Protein AF-A0A9P4UB13-F1 (afdb_monomer_lite)

Radius of gyration: 17.64 Å; chains: 1; bounding box: 48×30×44 Å

pLDDT: mean 76.9, std 14.65, range [36.72, 93.0]

Structure (mmCIF, N/CA/C/O backbone):
data_AF-A0A9P4UB13-F1
#
_entry.id   AF-A0A9P4UB13-F1
#
loop_
_atom_site.group_PDB
_atom_site.id
_atom_site.type_symbol
_atom_site.label_atom_id
_atom_site.label_alt_id
_atom_site.label_comp_id
_atom_site.label_asym_id
_atom_site.label_entity_id
_atom_site.label_seq_id
_atom_site.pdbx_PDB_ins_code
_atom_site.Cartn_x
_atom_site.Cartn_y
_atom_site.Cartn_z
_atom_site.occupancy
_atom_site.B_iso_or_equiv
_atom_site.auth_seq_id
_atom_site.auth_comp_id
_atom_site.auth_asym_id
_atom_site.auth_atom_id
_atom_site.pdbx_PDB_model_num
ATOM 1 N N . MET A 1 1 ? -20.950 -8.889 6.700 1.00 36.72 1 MET A N 1
ATOM 2 C CA . MET A 1 1 ? -21.547 -7.643 6.164 1.00 36.72 1 MET A CA 1
ATOM 3 C C . MET A 1 1 ? -22.268 -6.846 7.238 1.00 36.72 1 MET A C 1
ATOM 5 O O . MET A 1 1 ? -21.924 -5.689 7.407 1.00 36.72 1 MET A O 1
ATOM 9 N N . GLU A 1 2 ? -23.194 -7.435 8.001 1.00 37.19 2 GLU A N 1
ATOM 10 C CA . GLU A 1 2 ? -23.945 -6.702 9.042 1.00 37.19 2 GLU A CA 1
ATOM 11 C C . GLU A 1 2 ? -23.061 -6.077 10.131 1.00 37.19 2 GLU A C 1
ATOM 13 O O . GLU A 1 2 ? -23.323 -4.960 10.562 1.00 37.19 2 GLU A O 1
ATOM 18 N N . LYS A 1 3 ? -21.960 -6.738 10.512 1.00 40.38 3 LYS A N 1
ATOM 19 C CA . LYS A 1 3 ? -21.012 -6.209 11.506 1.00 40.38 3 LYS A CA 1
ATOM 20 C C . LYS A 1 3 ? -20.292 -4.936 11.025 1.00 40.38 3 LYS A C 1
ATOM 22 O O . LYS A 1 3 ? -20.310 -3.929 11.723 1.00 40.38 3 LYS A O 1
ATOM 27 N N . ALA A 1 4 ? -19.798 -4.946 9.785 1.00 42.72 4 ALA A N 1
ATOM 28 C CA . ALA A 1 4 ? -19.188 -3.777 9.147 1.00 42.72 4 ALA A CA 1
ATOM 29 C C . ALA A 1 4 ? -20.198 -2.630 8.970 1.00 42.72 4 ALA A C 1
ATOM 31 O O . ALA A 1 4 ? -19.866 -1.472 9.190 1.00 42.72 4 ALA A O 1
ATOM 32 N N . LEU A 1 5 ? -21.457 -2.945 8.638 1.00 47.19 5 LEU A N 1
ATOM 33 C CA . LEU A 1 5 ? -22.528 -1.948 8.584 1.00 47.19 5 LEU A CA 1
ATOM 34 C C . LEU A 1 5 ? -22.834 -1.368 9.970 1.00 47.19 5 LEU A C 1
ATOM 36 O O . LEU A 1 5 ? -23.067 -0.168 10.071 1.00 47.19 5 LEU A O 1
ATOM 40 N N . SER A 1 6 ? -22.792 -2.168 11.038 1.00 53.91 6 SER A N 1
ATOM 41 C CA . SER A 1 6 ? -23.005 -1.682 12.408 1.00 53.91 6 SER A CA 1
ATOM 42 C C . SER A 1 6 ? -21.877 -0.764 12.903 1.00 53.91 6 SER A C 1
ATOM 44 O O . SER A 1 6 ? -22.164 0.276 13.492 1.00 53.91 6 SER A O 1
ATOM 46 N N . GLU A 1 7 ? -20.618 -1.069 12.573 1.00 55.22 7 GLU A N 1
ATOM 47 C CA . GLU A 1 7 ? -19.450 -0.228 12.884 1.00 55.22 7 GLU A CA 1
ATOM 48 C C . GLU A 1 7 ? -19.461 1.068 12.059 1.00 55.22 7 GLU A C 1
ATOM 50 O O . GLU A 1 7 ? -19.279 2.158 12.601 1.00 55.22 7 GLU A O 1
ATOM 55 N N . ILE A 1 8 ? -19.801 0.983 10.767 1.00 54.94 8 ILE A N 1
ATOM 56 C CA . ILE A 1 8 ? -20.040 2.157 9.915 1.00 54.94 8 ILE A CA 1
ATOM 57 C C . ILE A 1 8 ? -21.180 3.009 10.487 1.00 54.94 8 ILE A C 1
ATOM 59 O O . ILE A 1 8 ? -21.056 4.228 10.562 1.00 54.94 8 ILE A O 1
ATOM 63 N N . THR A 1 9 ? -22.271 2.394 10.951 1.00 57.34 9 THR A N 1
ATOM 64 C CA . THR A 1 9 ? -23.402 3.120 11.546 1.00 57.34 9 THR A CA 1
ATOM 65 C C . THR A 1 9 ? -22.983 3.820 12.835 1.00 57.34 9 THR A C 1
ATOM 67 O O . THR A 1 9 ? -23.357 4.972 13.036 1.00 57.34 9 THR A O 1
ATOM 70 N N . GLN A 1 10 ? -22.149 3.197 13.670 1.00 59.41 10 GLN A N 1
ATOM 71 C CA . GLN A 1 10 ? -21.584 3.830 14.863 1.00 59.41 10 GLN A CA 1
ATOM 72 C C . GLN A 1 10 ? -20.743 5.071 14.511 1.00 59.41 10 GLN A C 1
ATOM 74 O O . GLN A 1 10 ? -20.888 6.096 15.175 1.00 59.41 10 GLN A O 1
ATOM 79 N N . TYR A 1 11 ? -19.944 5.028 13.438 1.00 53.00 11 TYR A N 1
ATOM 80 C CA . TYR A 1 11 ? -19.174 6.183 12.946 1.00 53.00 11 TYR A CA 1
ATOM 81 C C . TYR A 1 11 ? -20.037 7.257 12.257 1.00 53.00 11 TYR A C 1
ATOM 83 O O . TYR A 1 11 ? -19.765 8.449 12.402 1.00 53.00 11 TYR A O 1
ATOM 91 N N . ILE A 1 12 ? -21.102 6.867 11.548 1.00 52.66 12 ILE A N 1
ATOM 92 C CA . ILE A 1 12 ? -22.076 7.782 10.921 1.00 52.66 12 ILE A CA 1
ATOM 93 C C . ILE A 1 12 ? -22.954 8.478 11.975 1.00 52.66 12 ILE A C 1
ATOM 95 O O . ILE A 1 12 ? -23.372 9.616 11.769 1.00 52.66 12 ILE A O 1
ATOM 99 N N . SER A 1 13 ? -23.204 7.817 13.108 1.00 50.78 13 SER A N 1
ATOM 100 C CA . SER A 1 13 ? -23.996 8.337 14.234 1.00 50.78 13 SER A CA 1
ATOM 101 C C . SER A 1 13 ? -23.264 9.411 15.046 1.00 50.78 13 SER A C 1
ATOM 103 O O . SER A 1 13 ? -23.884 10.106 15.851 1.00 50.78 13 SER A O 1
ATOM 105 N N . ILE A 1 14 ? -21.950 9.569 14.845 1.00 52.25 14 ILE A N 1
ATOM 106 C CA . ILE A 1 14 ? -21.177 10.667 15.426 1.00 52.25 14 ILE A CA 1
ATOM 107 C C . ILE A 1 14 ? -21.702 11.965 14.791 1.00 52.25 14 ILE A C 1
ATOM 109 O O . ILE A 1 14 ? -21.710 12.077 13.562 1.00 52.25 14 ILE A O 1
ATOM 113 N N . PRO A 1 15 ? -22.158 12.959 15.580 1.00 44.00 15 PRO A N 1
ATOM 114 C CA . PRO A 1 15 ? -22.719 14.189 15.032 1.00 44.00 15 PRO A CA 1
ATOM 115 C C . PRO A 1 15 ? -21.720 14.804 14.057 1.00 44.00 15 PRO A C 1
ATOM 117 O O . PRO A 1 15 ? -20.527 14.822 14.364 1.00 44.00 15 PRO A O 1
ATOM 1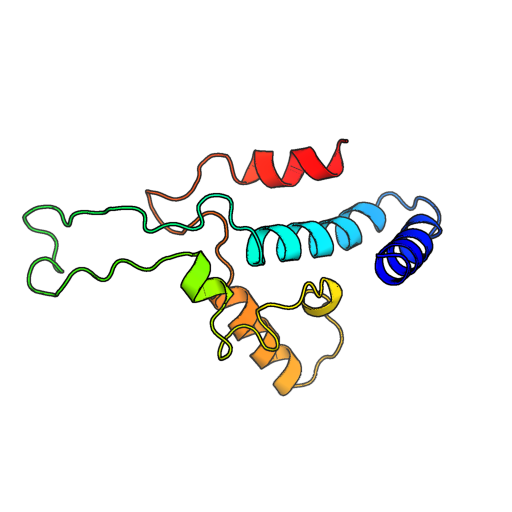20 N N . LYS A 1 16 ? -22.216 15.290 12.905 1.00 48.41 16 LYS A N 1
ATOM 121 C CA . LYS A 1 16 ? -21.463 15.914 11.800 1.00 48.41 16 LYS A CA 1
ATOM 122 C C . LYS A 1 16 ? -20.597 17.087 12.284 1.00 48.41 16 LYS A C 1
ATOM 124 O O . LYS A 1 16 ? -20.866 18.247 12.001 1.00 48.41 16 LYS A O 1
ATOM 129 N N . ARG A 1 17 ? -19.533 16.805 13.023 1.00 44.75 17 ARG A N 1
ATOM 130 C CA . ARG A 1 17 ? -18.432 17.725 13.248 1.00 44.75 17 ARG A CA 1
ATOM 131 C C . ARG A 1 17 ? -17.617 17.638 11.975 1.00 44.75 17 ARG A C 1
ATOM 133 O O . ARG A 1 17 ? -17.094 16.570 11.660 1.00 44.75 17 ARG A O 1
ATOM 140 N N . HIS A 1 18 ? -17.534 18.750 11.253 1.00 51.28 18 HIS A N 1
ATOM 141 C CA . HIS A 1 18 ? -16.918 18.895 9.928 1.00 51.28 18 HIS A CA 1
ATOM 142 C C . HIS A 1 18 ? -15.472 18.355 9.802 1.00 51.28 18 HIS A C 1
ATOM 144 O O . HIS A 1 18 ? -14.917 18.338 8.711 1.00 51.28 18 HIS A O 1
ATOM 150 N N . HIS A 1 19 ? -14.866 17.895 10.898 1.00 51.59 19 HIS A N 1
ATOM 151 C CA . HIS A 1 19 ? -13.472 17.473 11.015 1.00 51.59 19 HIS A CA 1
ATOM 152 C C . HIS A 1 19 ? -13.297 15.956 11.244 1.00 51.59 19 HIS A C 1
ATOM 154 O O . HIS A 1 19 ? -12.211 15.442 11.010 1.00 51.59 19 HIS A O 1
ATOM 160 N N . VAL A 1 20 ? -14.330 15.229 11.702 1.00 50.56 20 VAL A N 1
ATOM 161 C CA . VAL A 1 20 ? -14.191 13.825 12.171 1.00 50.56 20 VAL A CA 1
ATOM 162 C C . VAL A 1 20 ? -14.592 12.810 11.094 1.00 50.56 20 VAL A C 1
ATOM 164 O O . VAL A 1 20 ? -13.956 11.773 10.930 1.00 50.56 20 VAL A O 1
ATOM 167 N N . TRP A 1 21 ? -15.611 13.145 10.305 1.00 54.38 21 TRP A N 1
ATOM 168 C CA . TRP A 1 21 ? -16.132 12.300 9.225 1.00 54.38 21 TRP A CA 1
ATOM 169 C C . TRP A 1 21 ? -15.106 11.991 8.109 1.00 54.38 21 TRP A C 1
ATOM 171 O O . TRP A 1 21 ? -14.997 10.833 7.705 1.00 54.38 21 TRP A O 1
ATOM 181 N N . PRO A 1 22 ? -14.286 12.963 7.651 1.00 65.81 22 PRO A N 1
ATOM 182 C CA . PRO A 1 22 ? -13.287 12.715 6.608 1.00 65.81 22 PRO A CA 1
ATOM 183 C C . PRO A 1 22 ? -12.160 11.774 7.057 1.00 65.81 22 PRO A C 1
ATOM 185 O O . PRO A 1 22 ? -11.605 11.046 6.238 1.00 65.81 22 PRO A O 1
ATOM 188 N N . ALA A 1 23 ? -11.821 11.787 8.351 1.00 67.75 23 ALA A N 1
ATOM 189 C CA . ALA A 1 23 ? -10.735 10.982 8.901 1.00 67.75 23 ALA A CA 1
ATOM 190 C C . ALA A 1 23 ? -11.114 9.499 8.985 1.00 67.75 23 ALA A C 1
ATOM 192 O O . ALA A 1 23 ? -10.335 8.658 8.554 1.00 67.75 23 ALA A O 1
ATOM 193 N N . ALA A 1 24 ? -12.322 9.177 9.459 1.00 74.12 24 ALA A N 1
ATOM 194 C CA . ALA A 1 24 ? -12.794 7.794 9.509 1.00 74.12 24 ALA A CA 1
ATOM 195 C C . ALA A 1 24 ? -12.921 7.196 8.101 1.00 74.12 24 ALA A C 1
ATOM 197 O O . ALA A 1 24 ? -12.379 6.128 7.835 1.00 74.12 24 ALA A O 1
ATOM 198 N N . LEU A 1 25 ? -13.550 7.925 7.171 1.00 81.50 25 LEU A N 1
ATOM 199 C CA . LEU A 1 25 ? -13.718 7.488 5.782 1.00 81.50 25 LEU A CA 1
ATOM 200 C C . LEU A 1 25 ? -12.377 7.202 5.094 1.00 81.50 25 LEU A C 1
ATOM 202 O O . LEU A 1 25 ? -12.261 6.264 4.306 1.00 81.50 25 LEU A O 1
ATOM 206 N N . ARG A 1 26 ? -11.339 7.973 5.433 1.00 83.06 26 ARG A N 1
ATOM 207 C CA . ARG A 1 26 ? -9.994 7.762 4.907 1.00 83.06 26 ARG A CA 1
ATOM 208 C C . ARG A 1 26 ? -9.424 6.386 5.265 1.00 83.06 26 ARG A C 1
ATOM 210 O O . ARG A 1 26 ? -8.796 5.784 4.402 1.00 83.06 26 ARG A O 1
ATOM 217 N N . LEU A 1 27 ? -9.692 5.868 6.465 1.00 87.50 27 LEU A N 1
ATOM 218 C CA . LEU A 1 27 ? -9.231 4.541 6.902 1.00 87.50 27 LEU A CA 1
ATOM 219 C C . LEU A 1 27 ? -9.834 3.432 6.030 1.00 87.50 27 LEU A C 1
ATOM 221 O O . LEU A 1 27 ? -9.128 2.539 5.567 1.00 87.50 27 LEU A O 1
ATOM 225 N N . PHE A 1 28 ? -11.137 3.526 5.750 1.00 88.12 28 PHE A N 1
ATOM 226 C CA . PHE A 1 28 ? -11.839 2.576 4.882 1.00 88.12 28 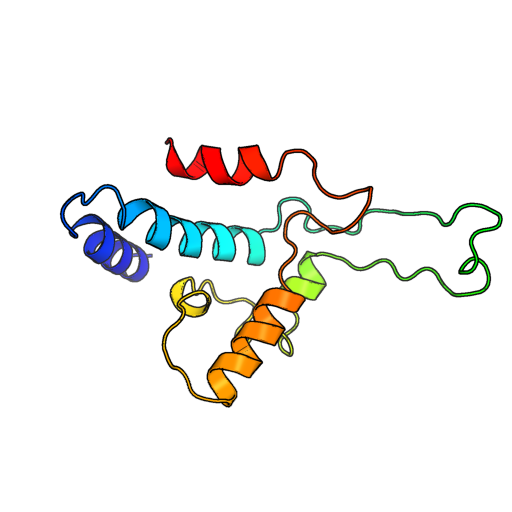PHE A CA 1
ATOM 227 C C . PHE A 1 28 ? -11.334 2.640 3.439 1.00 88.12 28 PHE A C 1
ATOM 229 O O . PHE A 1 28 ? -11.182 1.601 2.794 1.00 88.12 28 PHE A O 1
ATOM 236 N N . VAL A 1 29 ? -11.067 3.849 2.934 1.00 89.12 29 VAL A N 1
ATOM 237 C CA . VAL A 1 29 ? -10.538 4.067 1.581 1.00 89.12 29 VAL A CA 1
ATOM 238 C C . VAL A 1 29 ? -9.110 3.540 1.453 1.00 89.12 29 VAL A C 1
ATOM 240 O O . VAL A 1 29 ? -8.791 2.894 0.457 1.00 89.12 29 VAL A O 1
ATOM 243 N N . ASP A 1 30 ? -8.247 3.788 2.439 1.00 90.12 30 ASP A N 1
ATOM 244 C CA . ASP A 1 30 ? -6.876 3.273 2.428 1.00 90.12 30 ASP A CA 1
ATOM 245 C C . ASP A 1 30 ? -6.863 1.737 2.503 1.00 90.12 30 ASP A C 1
ATOM 247 O O . ASP A 1 30 ? -6.159 1.097 1.720 1.00 90.12 30 ASP A O 1
ATOM 251 N N . GLU A 1 31 ? -7.720 1.125 3.328 1.00 92.19 31 GLU A N 1
ATOM 252 C CA . GLU A 1 31 ? -7.838 -0.338 3.376 1.00 92.19 31 GLU A CA 1
ATOM 253 C C . GLU A 1 31 ? -8.425 -0.932 2.089 1.00 92.19 31 GLU A C 1
ATOM 255 O O . GLU A 1 31 ? -7.960 -1.970 1.613 1.00 92.19 31 GLU A O 1
ATOM 260 N N . ALA A 1 32 ? -9.400 -0.259 1.472 1.00 91.44 32 ALA A N 1
ATOM 261 C CA . ALA A 1 32 ? -9.949 -0.678 0.185 1.00 91.44 32 ALA A CA 1
ATOM 262 C C . ALA A 1 32 ? -8.880 -0.654 -0.915 1.00 91.44 32 ALA A C 1
ATOM 264 O O . ALA A 1 32 ? -8.757 -1.620 -1.664 1.00 91.44 32 ALA A O 1
ATOM 265 N N . HIS A 1 33 ? -8.064 0.401 -0.974 1.00 90.00 33 HIS A N 1
ATOM 266 C CA . HIS A 1 33 ? -6.947 0.487 -1.915 1.00 90.00 33 HIS A CA 1
ATOM 267 C C . HIS A 1 33 ? -5.835 -0.532 -1.634 1.00 90.00 33 HIS A C 1
ATOM 269 O O . HIS A 1 33 ? -5.111 -0.911 -2.557 1.00 90.00 33 HIS A O 1
ATOM 275 N N . ARG A 1 34 ? -5.675 -0.976 -0.382 1.00 92.44 34 ARG A N 1
ATOM 276 C CA . ARG A 1 34 ? -4.727 -2.037 -0.034 1.00 92.44 34 ARG A CA 1
ATOM 277 C C . ARG A 1 34 ? -5.187 -3.389 -0.584 1.00 92.44 34 ARG A C 1
ATOM 279 O O . ARG A 1 34 ? -4.415 -4.045 -1.276 1.00 92.44 34 ARG A O 1
ATOM 286 N N . ILE A 1 35 ? -6.432 -3.778 -0.299 1.00 91.00 35 ILE A N 1
ATOM 287 C CA . ILE A 1 35 ? -6.998 -5.080 -0.701 1.00 91.00 35 ILE A CA 1
ATOM 288 C C . ILE A 1 35 ? -7.271 -5.145 -2.198 1.00 91.00 35 ILE A C 1
ATOM 290 O O . ILE A 1 35 ? -6.984 -6.149 -2.845 1.00 91.00 35 ILE A O 1
ATOM 294 N N . CYS A 1 36 ? -7.818 -4.067 -2.749 1.00 88.31 36 CYS A N 1
ATOM 295 C CA . CYS A 1 36 ? -8.152 -3.941 -4.156 1.00 88.31 36 CYS A CA 1
ATOM 296 C C . CYS A 1 36 ? -7.362 -2.768 -4.756 1.00 88.31 36 CYS A C 1
ATOM 298 O O . CYS A 1 36 ? -7.932 -1.697 -5.000 1.00 88.31 36 CYS A O 1
ATOM 300 N N . PRO A 1 37 ? -6.044 -2.927 -4.980 1.00 82.12 37 PRO A N 1
ATOM 301 C CA . PRO A 1 37 ? -5.270 -1.889 -5.644 1.00 82.12 37 PRO A CA 1
ATOM 302 C C . PRO A 1 37 ? -5.833 -1.663 -7.051 1.00 82.12 37 PRO A C 1
ATOM 3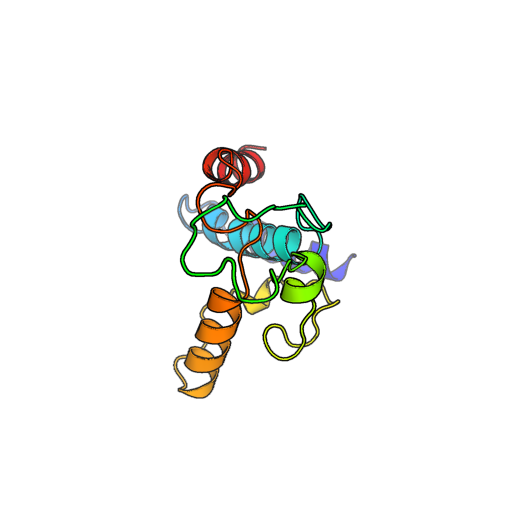04 O O . PRO A 1 37 ? -6.211 -2.612 -7.734 1.00 82.12 37 PRO A O 1
ATOM 307 N N . LEU A 1 38 ? -5.888 -0.402 -7.504 1.00 74.69 38 LEU A N 1
ATOM 308 C CA . LEU A 1 38 ? -6.465 -0.057 -8.817 1.00 74.69 38 LEU A CA 1
ATOM 309 C C . LEU A 1 38 ? -5.728 -0.724 -9.984 1.00 74.69 38 LEU A C 1
ATOM 311 O O . LEU A 1 38 ? -6.289 -0.888 -11.064 1.00 74.69 38 LEU A O 1
ATOM 315 N N . THR A 1 39 ? -4.469 -1.086 -9.757 1.00 75.31 39 THR A N 1
ATOM 316 C CA . THR A 1 39 ? -3.643 -1.820 -10.711 1.00 75.31 39 THR A CA 1
ATOM 317 C C . THR A 1 39 ? -3.015 -2.989 -9.953 1.00 75.31 39 THR A C 1
ATOM 319 O O . THR A 1 39 ? -1.901 -2.853 -9.454 1.00 75.31 39 THR A O 1
ATOM 322 N N . PRO A 1 40 ? -3.739 -4.111 -9.789 1.00 68.81 40 PRO A N 1
ATOM 323 C CA . PRO A 1 40 ? -3.276 -5.276 -9.034 1.00 68.81 40 PRO A CA 1
ATOM 324 C C . PRO A 1 40 ? -2.328 -6.153 -9.858 1.00 68.81 40 PRO A C 1
ATOM 326 O O . PRO A 1 40 ? -2.246 -7.345 -9.612 1.00 68.81 40 PRO A O 1
ATOM 329 N N . GLY A 1 41 ? -1.743 -5.603 -10.919 1.00 72.12 41 GLY A N 1
ATOM 330 C CA . GLY A 1 41 ? -0.920 -6.349 -11.848 1.00 72.12 41 GLY A CA 1
ATOM 331 C C . GLY A 1 41 ? 0.425 -5.680 -12.030 1.00 72.12 41 GLY A C 1
ATOM 332 O O . GLY A 1 41 ? 0.574 -4.460 -11.898 1.00 72.12 41 GLY A O 1
ATOM 333 N N . THR A 1 42 ? 1.393 -6.502 -12.410 1.00 78.62 42 THR A N 1
ATOM 334 C CA . THR A 1 42 ? 2.740 -6.088 -12.771 1.00 78.62 42 THR A CA 1
ATOM 335 C C . THR A 1 42 ? 2.704 -5.021 -13.864 1.00 78.62 42 THR A C 1
ATOM 337 O O . THR A 1 42 ? 2.285 -5.261 -14.999 1.00 78.62 42 THR A O 1
ATOM 340 N N . LEU A 1 43 ? 3.177 -3.821 -13.530 1.00 77.62 43 LEU A N 1
ATOM 341 C CA . LEU A 1 43 ? 3.427 -2.782 -14.520 1.00 77.62 43 LEU A CA 1
ATOM 342 C C . LEU A 1 43 ? 4.752 -3.096 -15.204 1.00 77.62 43 LEU A C 1
ATOM 344 O O . LEU A 1 43 ? 5.808 -2.908 -14.604 1.00 77.62 43 LEU A O 1
ATOM 348 N N . TRP A 1 44 ? 4.691 -3.559 -16.451 1.00 80.94 44 TRP A N 1
ATOM 349 C CA . TRP A 1 44 ? 5.882 -3.812 -17.256 1.00 80.94 44 TRP A CA 1
ATOM 350 C C . TRP A 1 44 ? 6.730 -2.545 -17.375 1.00 80.94 44 TRP A C 1
ATOM 352 O O . TRP A 1 44 ? 6.238 -1.468 -17.728 1.00 80.94 44 TRP A O 1
ATOM 362 N N . ARG A 1 45 ? 8.009 -2.683 -17.034 1.00 80.81 45 ARG A N 1
ATOM 363 C CA . ARG A 1 45 ? 9.021 -1.630 -17.094 1.00 80.81 45 ARG A CA 1
ATOM 364 C C . ARG A 1 45 ? 10.236 -2.174 -17.823 1.00 80.81 45 ARG A C 1
ATOM 366 O O . ARG A 1 45 ? 10.469 -3.378 -17.835 1.00 80.81 45 ARG A O 1
ATOM 373 N N . GLU A 1 46 ? 11.002 -1.262 -18.390 1.00 82.75 46 GLU A N 1
ATOM 374 C CA . GLU A 1 46 ? 12.275 -1.540 -19.037 1.00 82.75 46 GLU A CA 1
ATOM 375 C C . GLU A 1 46 ? 13.299 -0.536 -18.503 1.00 82.75 46 GLU A C 1
ATOM 377 O O . GLU A 1 46 ? 12.947 0.611 -18.202 1.00 82.75 46 GLU A O 1
ATOM 382 N N . LEU A 1 47 ? 14.543 -0.981 -18.332 1.00 83.19 47 LEU A N 1
ATOM 383 C CA . LEU A 1 47 ? 15.656 -0.105 -17.974 1.00 83.19 47 LEU A CA 1
ATOM 384 C C . LEU A 1 47 ? 16.155 0.604 -19.230 1.00 83.19 47 LEU A C 1
ATOM 386 O O . LEU A 1 47 ? 16.275 -0.016 -20.286 1.00 83.19 47 LEU A O 1
ATOM 390 N N . SER A 1 48 ? 16.468 1.895 -19.126 1.00 82.31 48 SER A N 1
ATOM 391 C CA . SER A 1 48 ? 17.021 2.611 -20.274 1.00 82.31 48 SER A CA 1
ATOM 392 C C . SER A 1 48 ? 18.472 2.192 -20.498 1.00 82.31 48 SER A C 1
ATOM 394 O O . SER A 1 48 ? 19.228 1.952 -19.553 1.00 82.31 48 SER A O 1
ATOM 396 N N . ALA A 1 49 ? 18.886 2.117 -21.764 1.00 79.19 49 ALA A N 1
ATOM 397 C CA . ALA A 1 49 ? 20.274 1.833 -22.106 1.00 79.19 49 ALA A CA 1
ATOM 398 C C . ALA A 1 49 ? 21.195 2.906 -21.493 1.00 79.19 49 ALA A C 1
ATOM 400 O O . ALA A 1 49 ? 21.056 4.091 -21.793 1.00 79.19 49 ALA A O 1
ATOM 401 N N . GLY A 1 50 ? 22.126 2.484 -20.633 1.00 78.62 50 GLY A N 1
ATOM 402 C CA . GLY A 1 50 ? 23.042 3.378 -19.917 1.00 78.62 50 GLY A CA 1
ATOM 403 C C . GLY A 1 50 ? 22.626 3.730 -18.485 1.00 78.62 50 GLY A C 1
ATOM 404 O O . GLY A 1 50 ? 23.379 4.434 -17.813 1.00 78.62 50 GLY A O 1
ATOM 405 N N . ASP A 1 51 ? 21.490 3.224 -17.988 1.00 80.62 51 ASP A N 1
ATOM 406 C CA . ASP A 1 51 ? 21.165 3.351 -16.567 1.00 80.62 51 ASP A CA 1
ATOM 407 C C . ASP A 1 51 ? 22.210 2.603 -15.711 1.00 80.62 51 ASP A C 1
ATOM 409 O O . ASP A 1 51 ? 22.602 1.482 -16.064 1.00 80.62 51 ASP A O 1
ATOM 413 N N . PRO A 1 52 ? 22.643 3.161 -14.560 1.00 75.69 52 PRO A N 1
ATOM 414 C CA . PRO A 1 52 ? 23.628 2.526 -13.675 1.00 75.69 52 PRO A CA 1
ATOM 415 C C . PRO A 1 52 ? 23.238 1.112 -13.215 1.00 75.69 52 PRO A C 1
ATOM 417 O O . PRO A 1 52 ? 24.109 0.309 -12.900 1.00 75.69 52 PRO A O 1
ATOM 420 N N . GLY A 1 53 ? 21.937 0.800 -13.208 1.00 71.06 53 GLY A N 1
ATOM 421 C CA . GLY A 1 53 ? 21.384 -0.514 -12.865 1.00 71.06 53 GLY A CA 1
ATOM 422 C C . GLY A 1 53 ? 21.214 -1.478 -14.045 1.00 71.06 53 GLY A C 1
ATOM 423 O O . GLY A 1 53 ? 20.690 -2.564 -13.851 1.00 71.06 53 GLY A O 1
ATOM 424 N N . SER A 1 54 ? 21.644 -1.125 -15.262 1.00 70.94 54 SER A N 1
ATOM 425 C CA . SER A 1 54 ? 21.475 -1.971 -16.464 1.00 70.94 54 SER A CA 1
ATOM 426 C C . SER A 1 54 ? 22.247 -3.298 -16.429 1.00 70.94 54 SER A C 1
ATOM 428 O O . SER A 1 54 ? 21.971 -4.188 -17.231 1.00 70.94 54 SER A O 1
ATOM 430 N N . THR A 1 55 ? 23.191 -3.446 -15.495 1.00 77.12 55 THR A N 1
ATOM 431 C CA . THR A 1 55 ? 23.940 -4.695 -15.260 1.00 77.12 55 THR A CA 1
ATOM 432 C C . THR A 1 55 ? 23.244 -5.616 -14.250 1.00 77.12 55 THR A C 1
ATOM 434 O O . THR A 1 55 ? 23.581 -6.795 -14.158 1.00 77.12 55 THR A O 1
ATOM 437 N N . GLU A 1 56 ? 22.287 -5.092 -13.480 1.00 81.12 56 GLU A N 1
ATOM 438 C CA . GLU A 1 56 ? 21.532 -5.835 -12.472 1.00 81.12 56 GLU A CA 1
ATOM 439 C C . GLU A 1 56 ? 20.181 -6.300 -13.039 1.00 81.12 56 GLU A C 1
ATOM 441 O O . GLU A 1 56 ? 19.615 -5.655 -13.926 1.00 81.12 56 GLU A O 1
ATOM 446 N N . PRO A 1 57 ? 19.635 -7.430 -12.557 1.00 80.44 57 PRO A N 1
ATOM 447 C CA . PRO A 1 57 ? 18.314 -7.872 -12.977 1.00 80.44 57 PRO A CA 1
ATOM 448 C C . PRO A 1 57 ? 17.250 -6.849 -12.560 1.00 80.44 57 PRO A C 1
ATOM 450 O O . PRO A 1 57 ? 17.147 -6.476 -11.391 1.00 80.44 57 PRO A O 1
ATOM 453 N N . LEU A 1 58 ? 16.421 -6.428 -13.519 1.00 81.75 58 LEU A N 1
ATOM 454 C CA . LEU A 1 58 ? 15.279 -5.562 -13.248 1.00 81.75 58 LEU A CA 1
ATOM 455 C C . LEU A 1 58 ? 14.258 -6.304 -12.374 1.00 81.75 58 LEU A C 1
ATOM 457 O O . LEU A 1 58 ? 13.608 -7.246 -12.829 1.00 81.75 58 LEU A O 1
ATOM 461 N N . LEU A 1 59 ? 14.086 -5.841 -11.137 1.00 80.19 59 LEU A N 1
ATOM 462 C CA . LEU A 1 59 ? 13.015 -6.299 -10.261 1.00 80.19 59 LEU A CA 1
ATOM 463 C C . LEU A 1 59 ? 11.715 -5.575 -10.633 1.00 80.19 59 LEU A C 1
ATOM 465 O O . LEU A 1 59 ? 11.656 -4.342 -10.627 1.00 80.19 59 LEU A O 1
ATOM 469 N N . ILE A 1 60 ? 10.676 -6.336 -10.976 1.00 80.75 60 ILE A N 1
ATOM 470 C CA . ILE A 1 60 ? 9.341 -5.793 -11.233 1.00 80.75 60 ILE A CA 1
ATOM 471 C C . ILE A 1 60 ? 8.379 -6.381 -10.210 1.00 80.75 60 ILE A C 1
ATOM 473 O O . ILE A 1 60 ? 7.971 -7.536 -10.319 1.00 80.75 60 ILE A O 1
ATOM 477 N N . ASP A 1 61 ? 8.003 -5.559 -9.237 1.00 78.56 61 ASP A N 1
ATOM 478 C CA . ASP A 1 61 ? 7.067 -5.956 -8.195 1.00 78.56 61 ASP A CA 1
ATOM 479 C C . ASP A 1 61 ? 5.618 -5.665 -8.597 1.00 78.56 61 ASP A C 1
ATOM 481 O O . ASP A 1 61 ? 5.314 -4.705 -9.315 1.00 78.56 61 ASP A O 1
ATOM 485 N N . ASP A 1 62 ? 4.712 -6.496 -8.091 1.00 85.50 62 ASP A N 1
ATOM 486 C CA . ASP A 1 62 ? 3.273 -6.286 -8.180 1.00 85.50 62 ASP A CA 1
ATOM 487 C C . ASP A 1 62 ? 2.745 -5.684 -6.870 1.00 85.50 62 ASP A C 1
ATOM 489 O O . ASP A 1 62 ? 3.056 -6.160 -5.772 1.00 85.50 62 ASP A O 1
ATOM 493 N N . LEU A 1 63 ? 1.911 -4.648 -6.989 1.00 87.12 63 LEU A N 1
ATOM 494 C CA . LEU A 1 63 ? 1.256 -4.002 -5.853 1.00 87.12 63 LEU A CA 1
ATOM 495 C C . LEU A 1 63 ? 0.407 -4.995 -5.064 1.00 87.12 63 LEU A C 1
ATOM 497 O O . LEU A 1 63 ? 0.364 -4.909 -3.838 1.00 87.12 63 LEU A O 1
ATOM 501 N N . TYR A 1 64 ? -0.235 -5.950 -5.746 1.00 88.44 64 TYR A N 1
ATOM 502 C CA . TYR A 1 64 ? -1.014 -6.981 -5.069 1.00 88.44 64 TYR A CA 1
ATOM 503 C C . TYR A 1 64 ? -0.134 -7.806 -4.123 1.00 88.44 64 TYR A C 1
ATOM 505 O O . TYR A 1 64 ? -0.472 -7.958 -2.950 1.00 88.44 64 TYR A O 1
ATOM 513 N N . THR A 1 65 ? 1.026 -8.265 -4.595 1.00 89.81 65 THR A N 1
ATOM 514 C CA . THR A 1 65 ? 1.974 -9.060 -3.802 1.00 89.81 65 THR A CA 1
ATOM 515 C C . THR A 1 65 ? 2.527 -8.277 -2.614 1.00 89.81 65 THR A C 1
ATOM 517 O O . THR A 1 65 ? 2.560 -8.802 -1.503 1.00 89.81 65 THR A O 1
ATOM 520 N N . ILE A 1 66 ? 2.904 -7.007 -2.806 1.00 89.38 66 ILE A N 1
ATOM 521 C CA . ILE A 1 66 ? 3.408 -6.155 -1.715 1.00 89.38 66 ILE A CA 1
ATOM 522 C C . ILE A 1 66 ? 2.327 -5.952 -0.645 1.00 89.38 66 ILE A C 1
ATOM 524 O O . ILE A 1 66 ? 2.583 -6.121 0.546 1.00 89.38 66 ILE A O 1
ATOM 528 N N . HIS A 1 67 ? 1.101 -5.625 -1.057 1.00 91.31 67 HIS A N 1
ATOM 529 C CA . HIS A 1 67 ? -0.007 -5.369 -0.137 1.00 91.31 67 HIS A CA 1
ATOM 530 C C . HIS A 1 67 ? -0.510 -6.620 0.595 1.00 91.31 67 HIS A C 1
ATOM 532 O O . HIS A 1 67 ? -1.165 -6.488 1.636 1.00 91.31 67 HIS A O 1
ATOM 538 N N . HIS A 1 68 ? -0.214 -7.810 0.064 1.00 91.25 68 HIS A N 1
ATOM 539 C CA . HIS A 1 68 ? -0.549 -9.094 0.677 1.00 91.25 68 HIS A CA 1
ATOM 540 C C . HIS A 1 68 ? 0.620 -9.744 1.433 1.00 91.25 68 HIS A C 1
ATOM 542 O O . HIS A 1 68 ? 0.439 -10.807 2.028 1.00 91.25 68 HIS A O 1
ATOM 548 N N . ASN A 1 69 ? 1.791 -9.101 1.478 1.00 92.12 69 ASN A N 1
ATOM 549 C CA . ASN A 1 69 ? 2.938 -9.585 2.238 1.00 92.12 69 ASN A CA 1
ATOM 550 C C . ASN A 1 69 ? 2.673 -9.485 3.753 1.00 92.12 69 ASN A C 1
ATOM 552 O O . ASN A 1 69 ? 2.561 -8.387 4.305 1.00 92.12 69 ASN A O 1
ATOM 556 N N . GLU A 1 70 ? 2.622 -10.633 4.432 1.00 91.62 70 GLU A N 1
ATOM 557 C CA . GLU A 1 70 ? 2.324 -10.731 5.868 1.00 91.62 70 GLU A CA 1
ATOM 558 C C . GLU A 1 70 ? 3.391 -10.104 6.778 1.00 91.62 70 GLU A C 1
ATOM 560 O O . GLU A 1 70 ? 3.083 -9.726 7.908 1.00 91.62 70 GLU A O 1
ATOM 565 N N . GLU A 1 71 ? 4.621 -9.916 6.288 1.00 90.19 71 GLU A N 1
ATOM 566 C CA . GLU A 1 71 ? 5.673 -9.202 7.024 1.00 90.19 71 GLU A CA 1
ATOM 567 C C . GLU A 1 71 ? 5.334 -7.713 7.212 1.00 90.19 71 GLU A C 1
ATOM 569 O O . GLU A 1 71 ? 5.704 -7.096 8.218 1.00 90.19 71 GLU A O 1
ATOM 574 N N . HIS A 1 72 ? 4.612 -7.144 6.244 1.00 88.12 72 HIS A N 1
ATOM 575 C CA . HIS A 1 72 ? 4.191 -5.745 6.235 1.00 88.12 72 HIS A CA 1
ATOM 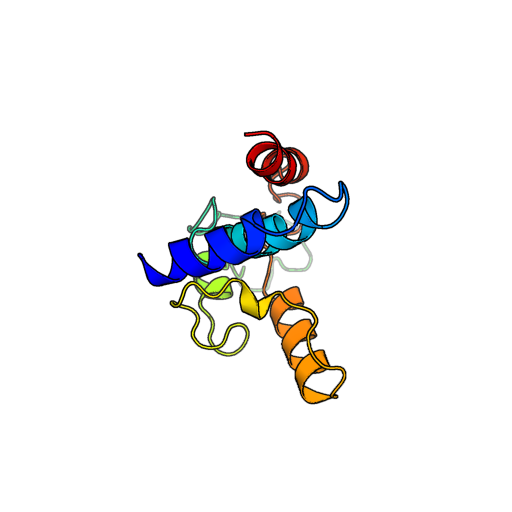576 C C . HIS A 1 72 ? 2.752 -5.595 6.741 1.00 88.12 72 HIS A C 1
ATOM 578 O O . HIS A 1 72 ? 2.451 -4.664 7.488 1.00 88.12 72 HIS A O 1
ATOM 584 N N . PHE A 1 73 ? 1.868 -6.528 6.374 1.00 90.62 73 PHE A N 1
ATOM 585 C CA . PHE A 1 73 ? 0.441 -6.490 6.673 1.00 90.62 73 PHE A CA 1
ATOM 586 C C . PHE A 1 73 ? -0.015 -7.791 7.342 1.00 90.62 73 PHE A C 1
ATOM 588 O O . PHE A 1 73 ? -0.359 -8.754 6.668 1.00 90.62 73 PHE A O 1
ATOM 595 N N . SER A 1 74 ? -0.103 -7.816 8.674 1.00 89.31 74 SER A N 1
ATOM 596 C CA . SER A 1 74 ? -0.706 -8.955 9.386 1.00 89.31 74 SER A CA 1
ATOM 597 C C . SER A 1 74 ? -2.151 -9.189 8.939 1.00 89.31 74 SER A C 1
ATOM 599 O O . SER A 1 74 ? -2.890 -8.217 8.773 1.00 89.31 74 SER A O 1
ATOM 601 N N . GLU A 1 75 ? -2.562 -10.450 8.768 1.00 90.44 75 GLU A N 1
ATOM 602 C CA . GLU A 1 75 ? -3.897 -10.814 8.256 1.00 90.44 75 GLU A CA 1
ATOM 603 C C . GLU A 1 75 ? -4.204 -10.105 6.926 1.00 90.44 75 GLU A C 1
ATOM 605 O O . GLU A 1 75 ? -5.214 -9.417 6.769 1.00 90.44 75 GLU A O 1
ATOM 610 N N . SER A 1 76 ? -3.282 -10.218 5.970 1.00 91.31 76 SER A N 1
ATOM 611 C CA . SER A 1 76 ? -3.259 -9.385 4.767 1.00 91.31 76 SER A CA 1
ATOM 612 C C . SER A 1 76 ? -4.491 -9.545 3.864 1.00 91.31 76 SER A C 1
ATOM 614 O O . SER A 1 76 ? -4.881 -8.601 3.183 1.00 91.31 76 SER A O 1
ATOM 616 N N . PHE A 1 77 ? -5.178 -10.683 3.898 1.00 92.12 77 PHE A N 1
ATOM 617 C CA . PHE A 1 77 ? -6.410 -10.903 3.130 1.00 92.12 77 PHE A CA 1
ATOM 618 C C . PHE A 1 77 ? -7.679 -10.377 3.822 1.00 92.12 77 PHE A C 1
ATOM 620 O O . PHE A 1 77 ? -8.751 -10.358 3.219 1.00 92.12 77 PHE A O 1
ATOM 627 N N . VAL A 1 78 ? -7.585 -9.952 5.085 1.00 93.00 78 VAL A N 1
ATOM 628 C CA . VAL A 1 78 ? -8.733 -9.492 5.873 1.00 93.00 78 VAL A CA 1
ATOM 629 C C . VAL A 1 78 ? -8.917 -7.988 5.704 1.00 93.00 78 VAL A C 1
ATOM 631 O O . VAL A 1 78 ? -7.980 -7.213 5.897 1.00 93.00 78 VAL A O 1
ATOM 634 N N . TYR A 1 79 ? -10.144 -7.570 5.381 1.00 90.81 79 TYR A N 1
ATOM 635 C CA . TYR A 1 79 ? -10.534 -6.159 5.351 1.00 90.81 79 TYR A CA 1
ATOM 636 C C . TYR A 1 79 ? -10.654 -5.616 6.773 1.00 90.81 79 TYR A C 1
ATOM 638 O O . TYR A 1 79 ? -11.639 -5.895 7.456 1.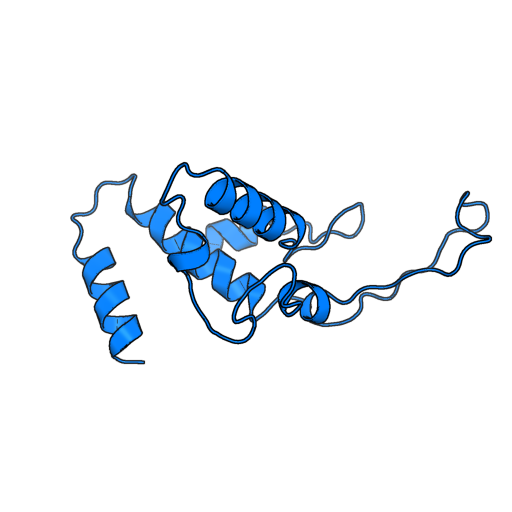00 90.81 79 TYR A O 1
ATOM 646 N N . ARG A 1 80 ? -9.635 -4.863 7.210 1.00 89.00 80 ARG A N 1
ATOM 647 C CA . ARG A 1 80 ? -9.538 -4.310 8.569 1.00 89.00 80 ARG A CA 1
ATOM 648 C C . ARG A 1 80 ? -9.114 -2.832 8.558 1.00 89.00 80 ARG A C 1
ATOM 650 O O . ARG A 1 80 ? -7.921 -2.546 8.704 1.00 89.00 80 ARG A O 1
ATOM 657 N N . PRO A 1 81 ? -10.058 -1.889 8.384 1.00 88.19 81 PRO A N 1
ATOM 658 C CA . PRO A 1 81 ? -9.799 -0.444 8.395 1.00 88.19 81 PRO A CA 1
ATOM 659 C C . PRO A 1 81 ? -9.123 0.052 9.676 1.00 88.19 81 PRO A C 1
ATOM 661 O O . PRO A 1 81 ? -8.346 1.004 9.644 1.00 88.19 81 PRO A O 1
ATOM 664 N N . GLU A 1 82 ? -9.358 -0.629 10.797 1.00 86.25 82 GLU A N 1
ATOM 665 C CA . GLU A 1 82 ? -8.817 -0.301 12.116 1.00 86.25 82 GLU A CA 1
ATOM 666 C C . GLU A 1 82 ? -7.285 -0.357 12.142 1.00 86.25 82 GLU A C 1
ATOM 668 O O . GLU A 1 82 ? -6.666 0.289 12.981 1.00 86.25 82 GLU A O 1
ATOM 673 N N . ARG A 1 83 ? -6.635 -1.058 11.197 1.00 87.69 83 ARG A N 1
ATOM 674 C CA . ARG A 1 83 ? -5.161 -1.087 11.119 1.00 87.69 83 ARG A CA 1
ATOM 675 C C . ARG A 1 83 ? -4.537 0.288 10.885 1.00 87.69 83 ARG A C 1
ATOM 677 O O . ARG A 1 83 ? -3.351 0.467 11.142 1.00 87.69 83 ARG A O 1
ATOM 684 N N . TRP A 1 84 ? -5.309 1.207 10.310 1.00 86.38 84 TRP A N 1
ATOM 685 C CA . TRP A 1 84 ? -4.870 2.556 9.971 1.00 86.38 84 TRP A CA 1
ATOM 686 C C . TRP A 1 84 ? -5.073 3.532 11.133 1.00 86.38 84 TRP A C 1
ATOM 688 O O . TRP A 1 84 ? -4.656 4.684 11.031 1.00 86.38 84 TRP A O 1
ATOM 698 N N . LEU A 1 85 ? -5.711 3.093 12.225 1.00 83.44 85 LEU A N 1
ATOM 699 C CA . LEU A 1 85 ? -5.881 3.902 13.422 1.00 83.44 85 LEU A CA 1
ATOM 700 C C . LEU A 1 85 ? -4.538 4.088 14.131 1.00 83.44 85 LEU A C 1
ATOM 702 O O . LEU A 1 85 ? -3.803 3.138 14.414 1.00 83.44 85 LEU A O 1
ATOM 706 N N . ASP A 1 86 ? -4.237 5.335 14.480 1.00 70.31 86 ASP A N 1
ATOM 707 C CA . ASP A 1 86 ? -3.068 5.682 15.282 1.00 70.31 86 ASP A CA 1
ATOM 708 C C . ASP A 1 86 ? -3.356 5.459 16.787 1.00 70.31 86 ASP A C 1
ATOM 710 O O . ASP A 1 86 ? -3.191 6.352 17.613 1.00 70.31 86 ASP A O 1
ATOM 714 N N . GLU A 1 87 ? -3.791 4.251 17.168 1.00 64.88 87 GLU A N 1
ATOM 715 C CA . GLU A 1 87 ? -4.045 3.882 18.570 1.00 64.88 87 GLU A CA 1
ATOM 716 C C . GLU A 1 87 ? -2.815 3.232 19.228 1.00 64.88 87 GLU A C 1
ATOM 718 O O . GLU A 1 87 ? -2.318 2.197 18.781 1.00 64.88 87 GLU A O 1
ATOM 723 N N . GLY A 1 88 ? -2.268 3.879 20.264 1.00 62.66 88 GLY A N 1
ATOM 724 C CA . GLY A 1 88 ? -1.144 3.383 21.073 1.00 62.66 88 GLY A CA 1
ATOM 725 C C . GLY A 1 88 ? 0.223 3.981 20.713 1.00 62.66 88 GLY A C 1
ATOM 726 O O . GLY A 1 88 ? 0.581 4.096 19.541 1.00 62.66 88 GLY A O 1
ATOM 727 N N . GLU A 1 89 ? 1.010 4.342 21.726 1.00 74.31 89 GLU A N 1
ATOM 728 C CA . GLU A 1 89 ? 2.333 4.986 21.590 1.00 74.31 89 GLU A CA 1
ATOM 729 C C . GLU A 1 89 ? 3.501 4.056 21.960 1.00 74.31 89 GLU A C 1
ATOM 731 O O . GLU A 1 89 ? 4.616 4.509 22.216 1.00 74.31 89 GLU A O 1
ATOM 736 N N . THR A 1 90 ? 3.273 2.742 22.012 1.00 82.81 90 THR A N 1
ATOM 737 C CA . THR A 1 90 ? 4.351 1.807 22.341 1.00 82.81 90 THR A CA 1
ATOM 738 C C . THR A 1 90 ? 5.361 1.706 21.193 1.00 82.81 90 THR A C 1
ATOM 740 O O . THR A 1 90 ? 5.072 2.005 20.029 1.00 82.81 90 THR A O 1
ATOM 743 N N . ALA A 1 91 ? 6.586 1.279 21.505 1.00 81.69 91 ALA A N 1
ATOM 744 C CA . ALA A 1 91 ? 7.628 1.098 20.495 1.00 81.69 91 ALA A CA 1
ATOM 745 C C . ALA A 1 91 ? 7.214 0.072 19.421 1.00 81.69 91 ALA A C 1
ATOM 747 O O . ALA A 1 91 ? 7.547 0.219 18.241 1.00 81.69 91 ALA A O 1
ATOM 748 N N . GLU A 1 92 ? 6.440 -0.940 19.814 1.00 80.94 92 GLU A N 1
ATOM 749 C CA . GLU A 1 92 ? 5.913 -1.965 18.921 1.00 80.94 92 GLU A CA 1
ATOM 750 C C . GLU A 1 92 ? 4.847 -1.395 17.979 1.00 80.94 92 GLU A C 1
ATOM 752 O O . GLU A 1 92 ? 4.919 -1.639 16.771 1.00 80.94 92 GLU A O 1
ATOM 757 N N . THR A 1 93 ? 3.901 -0.587 18.482 1.00 80.56 93 THR A N 1
ATOM 758 C CA . THR A 1 93 ? 2.858 0.020 17.635 1.00 80.56 93 THR A CA 1
ATOM 759 C C . THR A 1 93 ? 3.455 1.012 16.642 1.00 80.56 93 THR A C 1
ATOM 761 O O . THR A 1 93 ? 3.071 1.018 15.472 1.00 80.56 93 THR A O 1
ATOM 764 N N . MET A 1 94 ? 4.454 1.799 17.052 1.00 82.25 94 MET A N 1
ATOM 765 C CA . MET A 1 94 ? 5.172 2.706 16.149 1.00 82.25 94 MET A CA 1
ATOM 766 C C . MET A 1 94 ? 5.931 1.956 15.049 1.00 82.25 94 MET A C 1
ATOM 768 O O . MET A 1 94 ? 5.892 2.354 13.882 1.00 82.25 94 MET A O 1
ATOM 772 N N . THR A 1 95 ? 6.589 0.848 15.397 1.00 84.75 95 THR A N 1
ATOM 773 C CA . THR A 1 95 ? 7.326 0.021 14.432 1.00 84.75 95 THR A CA 1
ATOM 774 C C . THR A 1 95 ? 6.380 -0.645 13.434 1.00 84.75 95 THR A C 1
ATOM 776 O O . THR A 1 95 ? 6.628 -0.605 12.229 1.00 84.75 95 THR A O 1
ATOM 779 N N . ALA A 1 96 ? 5.262 -1.198 13.911 1.00 82.69 96 ALA A N 1
ATOM 780 C CA . ALA A 1 96 ? 4.225 -1.771 13.058 1.00 82.69 96 ALA A CA 1
ATOM 781 C C . ALA A 1 96 ? 3.647 -0.724 12.089 1.00 82.69 96 ALA A C 1
ATOM 783 O O . ALA A 1 96 ? 3.531 -0.987 10.894 1.00 82.69 96 ALA A O 1
ATOM 784 N N . ARG A 1 97 ? 3.375 0.501 12.564 1.00 84.06 97 ARG A N 1
ATOM 785 C CA . ARG A 1 97 ? 2.931 1.618 11.710 1.00 84.06 97 ARG A CA 1
ATOM 786 C C . ARG A 1 97 ? 3.947 1.989 10.644 1.00 84.06 97 ARG A C 1
ATOM 788 O O . ARG A 1 97 ? 3.558 2.267 9.512 1.00 84.06 97 ARG A O 1
ATOM 795 N N . LYS A 1 98 ? 5.235 2.011 10.989 1.00 87.00 98 LYS A N 1
ATOM 796 C CA . LYS A 1 98 ? 6.303 2.305 10.029 1.00 87.00 98 LYS A CA 1
ATOM 797 C C . LYS A 1 98 ? 6.298 1.284 8.892 1.00 87.00 98 LYS A C 1
ATOM 799 O O . LYS A 1 98 ? 6.213 1.691 7.739 1.00 87.00 98 LYS A O 1
ATOM 804 N N . LYS A 1 99 ? 6.258 -0.012 9.219 1.00 87.75 99 LYS A N 1
ATOM 805 C CA . LYS A 1 99 ? 6.179 -1.098 8.225 1.00 87.75 99 LYS A CA 1
ATOM 806 C C . LYS A 1 99 ? 4.933 -1.000 7.345 1.00 87.75 99 LYS A C 1
ATOM 808 O O . LYS A 1 99 ? 5.033 -1.108 6.126 1.00 87.75 99 LYS A O 1
ATOM 813 N N . LEU A 1 100 ? 3.775 -0.730 7.954 1.00 89.12 100 LEU A N 1
ATOM 814 C CA . LEU A 1 100 ? 2.518 -0.524 7.229 1.00 89.12 100 LEU A CA 1
ATOM 815 C C . LEU A 1 100 ? 2.636 0.626 6.221 1.00 89.12 100 LEU A C 1
ATOM 817 O O . LEU A 1 100 ? 2.242 0.478 5.068 1.00 89.12 100 LEU A O 1
ATOM 821 N N . ARG A 1 101 ? 3.197 1.768 6.638 1.00 88.06 101 ARG A N 1
ATOM 822 C CA . ARG A 1 101 ? 3.363 2.949 5.775 1.00 88.06 101 ARG A CA 1
ATOM 823 C C . ARG A 1 101 ? 4.430 2.750 4.696 1.00 88.06 101 ARG A C 1
ATOM 825 O O . ARG A 1 101 ? 4.271 3.300 3.613 1.00 88.06 101 ARG A O 1
ATOM 832 N N . GLU A 1 102 ? 5.479 1.977 4.968 1.00 88.81 102 GLU A N 1
ATOM 833 C CA . GLU A 1 102 ? 6.523 1.634 3.990 1.00 88.81 102 GLU A CA 1
ATOM 834 C C . GLU A 1 102 ? 5.993 0.711 2.886 1.00 88.81 102 GLU A C 1
ATOM 836 O O . GLU A 1 1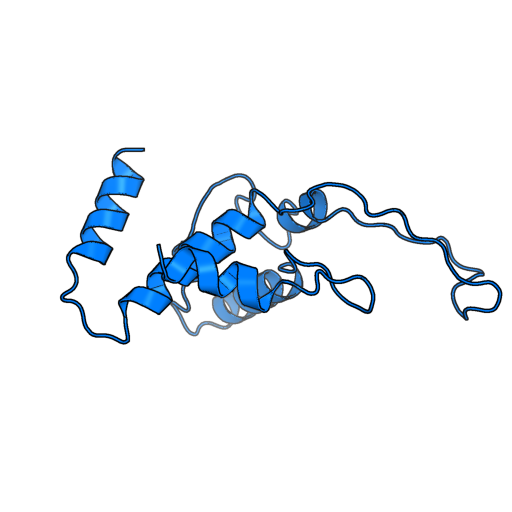02 ? 6.274 0.940 1.711 1.00 88.81 102 GLU A O 1
ATOM 841 N N . GLY A 1 103 ? 5.172 -0.282 3.242 1.00 88.06 103 GLY A N 1
ATOM 842 C CA . GLY A 1 103 ? 4.558 -1.202 2.280 1.00 88.06 103 GLY A CA 1
ATOM 843 C C . GLY A 1 103 ? 3.338 -0.637 1.543 1.00 88.06 103 GLY A C 1
ATOM 844 O O . GLY A 1 103 ? 2.873 -1.239 0.577 1.00 88.06 103 GLY A O 1
ATOM 845 N N . PHE A 1 104 ? 2.783 0.498 1.979 1.00 90.69 104 PHE A N 1
ATOM 846 C CA . PHE A 1 104 ? 1.548 1.043 1.416 1.00 90.69 104 PHE A CA 1
ATOM 847 C C . PHE A 1 104 ? 1.808 2.050 0.296 1.00 90.69 104 PHE A C 1
ATOM 849 O O . PHE A 1 104 ? 2.035 3.241 0.529 1.00 90.69 104 PHE A O 1
ATOM 856 N N . SER A 1 105 ? 1.697 1.584 -0.948 1.00 88.56 105 SER A N 1
ATOM 857 C CA . SER A 1 105 ? 1.792 2.446 -2.127 1.00 88.56 105 SER A CA 1
ATOM 858 C C . SER A 1 105 ? 0.764 2.079 -3.203 1.00 88.56 105 SER A C 1
ATOM 860 O O . SER A 1 105 ? 1.116 1.645 -4.301 1.00 88.56 105 SER A O 1
ATOM 862 N N . PRO A 1 106 ? -0.537 2.312 -2.947 1.00 87.31 106 PRO A N 1
ATOM 863 C CA . PRO A 1 106 ? -1.613 1.870 -3.840 1.00 87.31 106 PRO A CA 1
ATOM 864 C C . PRO A 1 106 ? -1.640 2.549 -5.213 1.00 87.31 106 PRO A C 1
ATOM 866 O O . PRO A 1 106 ? -2.352 2.110 -6.111 1.00 87.31 106 PRO A O 1
ATOM 869 N N . PHE A 1 107 ? -0.866 3.619 -5.383 1.00 87.38 107 PHE A N 1
ATOM 870 C CA . PHE A 1 107 ? -0.759 4.385 -6.625 1.00 87.38 107 PHE A CA 1
ATOM 871 C C . PHE A 1 107 ? 0.630 4.269 -7.268 1.00 87.38 107 PHE A C 1
ATOM 873 O O . PHE A 1 107 ? 0.931 5.002 -8.210 1.00 87.38 107 PHE A O 1
ATOM 880 N N . GLY A 1 108 ? 1.479 3.371 -6.758 1.00 84.94 108 GLY A N 1
ATOM 881 C CA . GLY A 1 108 ? 2.871 3.236 -7.168 1.00 84.94 108 GLY A CA 1
ATOM 882 C C . GLY A 1 108 ? 3.757 4.408 -6.729 1.00 84.94 108 GLY A C 1
ATOM 883 O O . GLY A 1 108 ? 3.291 5.473 -6.318 1.00 84.94 108 GLY A O 1
ATOM 884 N N . LEU A 1 109 ? 5.072 4.204 -6.834 1.00 84.69 109 LEU A N 1
ATOM 885 C CA . LEU A 1 109 ? 6.103 5.208 -6.550 1.00 84.69 109 LEU A CA 1
ATOM 886 C C . LEU A 1 109 ? 6.889 5.570 -7.818 1.00 84.69 109 LEU A C 1
ATOM 888 O O . LEU A 1 109 ? 6.978 4.784 -8.765 1.00 84.69 109 LEU A O 1
ATOM 892 N N . GLY A 1 110 ? 7.486 6.763 -7.807 1.00 84.81 110 GLY A N 1
ATOM 893 C CA . GLY A 1 110 ? 8.371 7.253 -8.863 1.00 84.81 110 GLY A CA 1
ATOM 894 C C . GLY A 1 110 ? 7.649 7.887 -10.055 1.00 84.81 110 GLY A C 1
ATOM 895 O O . GLY A 1 110 ? 6.477 8.264 -9.983 1.00 84.81 110 GLY A O 1
ATOM 896 N N . SER A 1 111 ? 8.370 7.998 -11.172 1.00 81.38 111 SER A N 1
ATOM 897 C CA . SER A 1 111 ? 7.936 8.686 -12.401 1.00 81.38 111 SER A CA 1
ATOM 898 C C . SER A 1 111 ? 6.732 8.044 -13.100 1.00 81.38 111 SER A C 1
ATOM 900 O O . SER A 1 111 ? 6.092 8.677 -13.936 1.00 81.38 111 SER A O 1
ATOM 902 N N . ARG A 1 112 ? 6.413 6.788 -12.763 1.00 83.06 112 ARG A N 1
ATOM 903 C CA . ARG A 1 112 ? 5.279 6.021 -13.306 1.00 83.06 112 ARG A CA 1
ATOM 904 C C . ARG A 1 112 ? 4.139 5.837 -12.303 1.00 83.06 112 ARG A C 1
ATOM 906 O O . ARG A 1 112 ? 3.267 5.004 -12.526 1.00 83.06 112 ARG A O 1
ATOM 913 N N . SER A 1 113 ? 4.154 6.588 -11.203 1.00 86.00 113 SER A N 1
ATOM 914 C CA . SER A 1 113 ? 3.032 6.617 -10.264 1.00 86.00 113 SER A CA 1
ATOM 915 C C . SER A 1 113 ? 1.771 7.192 -10.919 1.00 86.00 113 SER A C 1
ATOM 917 O O . SER A 1 113 ? 1.825 7.968 -11.876 1.00 86.00 113 SER A O 1
ATOM 919 N N . TYR A 1 114 ? 0.607 6.791 -10.413 1.00 86.19 114 TYR A N 1
ATOM 920 C CA . TYR A 1 114 ? -0.678 7.251 -10.921 1.00 86.19 114 TYR A CA 1
ATOM 921 C C . TYR A 1 114 ? -0.881 8.747 -10.631 1.00 86.19 114 TYR A C 1
ATOM 923 O O . TYR A 1 114 ? -1.111 9.157 -9.490 1.00 86.19 114 TYR A O 1
ATOM 931 N N . ALA A 1 115 ? -0.858 9.566 -11.686 1.00 86.31 115 ALA A N 1
ATOM 932 C CA . ALA A 1 115 ? -0.993 11.023 -11.592 1.00 86.31 115 ALA A CA 1
ATOM 933 C C . ALA A 1 115 ? -2.332 11.477 -10.975 1.00 86.31 115 ALA A C 1
ATOM 935 O O . ALA A 1 115 ? -2.417 12.542 -10.366 1.00 86.31 115 ALA A O 1
ATOM 936 N N . GLY A 1 116 ? -3.381 10.654 -11.080 1.00 84.06 116 GLY A N 1
ATOM 937 C CA . GLY A 1 116 ? -4.710 10.941 -10.538 1.00 84.06 116 GLY A CA 1
ATOM 938 C C . GLY A 1 116 ? -4.876 10.666 -9.039 1.00 84.06 116 GLY A C 1
ATOM 939 O O . GLY A 1 116 ? -6.010 10.690 -8.561 1.00 84.06 116 GLY A O 1
ATOM 940 N N . LYS A 1 117 ? -3.797 10.394 -8.285 1.00 83.69 117 LYS A N 1
ATOM 941 C CA . LYS A 1 117 ? -3.849 10.058 -6.846 1.00 83.69 117 LYS A CA 1
ATOM 942 C C . LYS A 1 117 ? -4.668 11.063 -6.030 1.00 83.69 117 LYS A C 1
ATOM 944 O O . LYS A 1 117 ? -5.497 10.661 -5.220 1.00 83.69 117 LYS A O 1
ATOM 949 N N . ALA A 1 118 ? -4.482 12.363 -6.265 1.00 82.56 118 ALA A N 1
ATOM 950 C CA . ALA A 1 118 ? -5.227 13.402 -5.550 1.00 82.56 118 ALA A CA 1
ATOM 951 C C . ALA A 1 118 ? -6.743 13.300 -5.798 1.00 82.56 118 ALA A C 1
ATOM 953 O O . ALA A 1 118 ? -7.536 13.362 -4.862 1.00 82.56 118 ALA A O 1
ATOM 954 N N . VAL A 1 119 ? -7.148 13.066 -7.049 1.00 82.94 119 VAL A N 1
ATOM 955 C CA . VAL A 1 119 ? -8.562 12.927 -7.429 1.00 82.94 119 VAL A CA 1
ATOM 956 C C . VAL A 1 119 ? -9.165 11.642 -6.860 1.00 82.94 119 VAL A C 1
ATOM 958 O O . VAL A 1 119 ? -10.312 11.651 -6.414 1.00 82.94 119 VAL A O 1
ATOM 961 N N . ALA A 1 120 ? -8.392 10.553 -6.831 1.00 81.00 120 ALA A N 1
ATOM 962 C CA . ALA A 1 120 ? -8.823 9.272 -6.279 1.00 81.00 120 ALA A CA 1
ATOM 963 C C . ALA A 1 120 ? -9.142 9.348 -4.777 1.00 81.00 120 ALA A C 1
ATOM 965 O O . ALA A 1 120 ? -10.047 8.660 -4.323 1.00 81.00 120 ALA A O 1
ATOM 966 N N . TYR A 1 121 ? -8.460 10.213 -4.019 1.00 78.38 121 TYR A N 1
ATOM 967 C CA . TYR A 1 121 ? -8.768 10.440 -2.603 1.00 78.38 121 TYR A CA 1
ATOM 968 C C . TYR A 1 121 ? -9.920 11.416 -2.361 1.00 78.38 121 TYR A C 1
ATOM 970 O O . TYR A 1 121 ? -10.598 11.313 -1.344 1.00 78.38 121 TYR A O 1
ATOM 978 N N . VAL A 1 122 ? -10.155 12.357 -3.276 1.00 76.19 122 VAL A N 1
ATOM 979 C CA . VAL A 1 122 ? -11.212 13.367 -3.129 1.00 76.19 122 VAL A CA 1
ATOM 980 C C . VAL A 1 122 ? -12.588 12.810 -3.510 1.00 76.19 122 VAL A C 1
ATOM 982 O O . VAL A 1 122 ? -13.569 13.085 -2.825 1.00 76.19 122 VAL A O 1
ATOM 985 N N . LYS A 1 123 ? -12.676 11.997 -4.573 1.00 64.62 123 LYS A N 1
ATOM 986 C CA . LYS A 1 123 ? -13.955 11.462 -5.081 1.00 64.62 123 LYS A CA 1
ATOM 987 C C . LYS A 1 123 ? -14.771 10.658 -4.053 1.00 64.62 123 LYS A C 1
ATOM 989 O O . LYS A 1 123 ? -15.956 10.949 -3.935 1.00 64.62 123 LYS A O 1
ATOM 994 N N . PRO A 1 124 ? -14.194 9.694 -3.308 1.00 63.03 124 PRO A N 1
ATOM 995 C CA . PRO A 1 124 ? -14.942 8.898 -2.333 1.00 63.03 124 PRO A CA 1
ATOM 996 C C . PRO A 1 124 ? -15.508 9.716 -1.167 1.00 63.03 124 PRO A C 1
ATOM 998 O O . PRO A 1 124 ? -16.425 9.258 -0.506 1.00 63.03 124 PRO A O 1
ATOM 1001 N N . VAL A 1 125 ? -14.958 10.907 -0.904 1.00 59.56 125 VAL A N 1
ATOM 1002 C CA . VAL A 1 125 ? -15.374 11.796 0.197 1.00 59.56 125 VAL A CA 1
ATOM 1003 C C . VAL A 1 125 ? -16.508 12.745 -0.220 1.00 59.56 125 VAL A C 1
ATOM 1005 O O . VAL A 1 125 ? -17.157 13.339 0.636 1.00 59.56 125 VAL A O 1
ATOM 1008 N N . LEU A 1 126 ? -16.742 12.910 -1.527 1.00 57.16 126 LEU A N 1
ATOM 1009 C CA . LEU A 1 126 ? -17.730 13.842 -2.086 1.00 57.16 126 LEU A CA 1
ATOM 1010 C C . LEU A 1 126 ? -19.038 13.177 -2.548 1.00 57.16 126 LEU A C 1
ATOM 1012 O O . LEU A 1 126 ? -19.962 13.900 -2.922 1.00 57.16 126 LEU A O 1
ATOM 1016 N N . LEU A 1 127 ? -19.095 11.844 -2.570 1.00 50.88 127 LEU A N 1
ATOM 1017 C CA . LEU A 1 127 ? -20.283 11.051 -2.910 1.00 50.88 127 LEU A CA 1
ATOM 1018 C C . LEU A 1 127 ? -21.033 10.645 -1.640 1.00 50.88 127 LEU A C 1
ATOM 1020 O O . LEU A 1 127 ? -22.281 10.664 -1.687 1.00 50.88 127 LEU A O 1
#

Secondary structure (DSSP, 8-state):
-HHHHHHHHHHHTS---TTTHHHHHHHHHHHHHHHS-S--S-----PPTT-TTTTS------HHHHHH-TTTSTTTTS--GGGG-----SHHHHHHHHHHHHH--TT-SSTTS-TTHHHHHHHHHH-

Sequence (127 aa):
MEKALSEITQYISIPKRHHVWPAALRLFVDEAHRICPLTPGTLWRELSAGDPGSTEPLLIDDLYTIHHNEEHFSESFVYRPERWLDEGETAETMTARKKLREGFSPFGLGSRSYAGKAVAYVKPVLL

InterPro domains:
  IPR001128 Cytochrome P450 [PF00067] (63-122)
  IPR002401 Cytochrome P450, E-class, group I [PR00463] (26-44)
  IPR002401 Cytochrome P450, E-class, group I [PR00463] (62-86)
  IPR002401 Cytochrome P450, E-class, group I [PR00463] (104-114)
  IPR036396 Cytochrome P450 superfamily [G3DSA:1.10.630.10] (1-123)
  IPR036396 Cytochrome P450 superfamily [SSF48264] (25-122)
  IPR050121 Cytochrome P450 monooxygenase [PTHR24305] (25-122)

Organism: NCBI:txid1392251

Foldseek 3Di:
DVVVVVVVVVQVPPPPPVPRNLVLLVLQLLLCLLQCQVFQDWDDDDDDPPDPCPVPDDDTDGLNCLSQPCVLPPVSNDRDSCLQDPPDDDPVNVVSVVSVVVSRDSQDDDPNGNPCVVVSSVVSVVD